Protein AF-A0A3C1NN71-F1 (afdb_monomer_lite)

Structure (mmCIF, N/CA/C/O backbone):
data_AF-A0A3C1NN71-F1
#
_entry.id   AF-A0A3C1NN71-F1
#
loop_
_atom_site.group_PDB
_atom_site.id
_atom_site.type_symbol
_atom_site.label_atom_id
_atom_site.label_alt_id
_atom_site.label_comp_id
_atom_site.label_asym_id
_atom_site.label_entity_id
_atom_site.label_seq_id
_atom_site.pdbx_PDB_ins_code
_atom_site.Cartn_x
_atom_site.Cartn_y
_atom_site.Cartn_z
_atom_site.occupancy
_atom_site.B_iso_or_equiv
_atom_site.auth_seq_id
_atom_site.auth_comp_id
_atom_site.auth_asym_id
_atom_site.auth_atom_id
_atom_site.pdbx_PDB_model_num
ATOM 1 N N . MET A 1 1 ? -11.397 8.190 4.071 1.00 63.44 1 MET A N 1
ATOM 2 C CA . MET A 1 1 ? -11.233 9.211 3.003 1.00 63.44 1 MET A CA 1
ATOM 3 C C . MET A 1 1 ? -9.799 9.729 2.862 1.00 63.44 1 MET A C 1
ATOM 5 O O . MET A 1 1 ? -9.380 9.954 1.731 1.00 63.44 1 MET A O 1
ATOM 9 N N . LEU A 1 2 ? -9.030 9.904 3.948 1.00 83.56 2 LEU A N 1
ATOM 10 C CA . LEU A 1 2 ? -7.602 10.262 3.861 1.00 83.56 2 LEU A CA 1
ATOM 11 C C . LEU A 1 2 ? -6.735 9.122 3.293 1.00 83.56 2 LEU A C 1
ATOM 13 O O . LEU A 1 2 ? -5.687 9.391 2.704 1.00 83.56 2 LEU A O 1
ATOM 17 N N . GLU A 1 3 ? -7.187 7.868 3.397 1.00 85.44 3 GLU A N 1
ATOM 18 C CA . GLU A 1 3 ? -6.476 6.692 2.881 1.00 85.44 3 GLU A CA 1
ATOM 19 C C . GLU A 1 3 ? -6.209 6.789 1.374 1.00 85.44 3 GLU A C 1
ATOM 21 O O . GLU A 1 3 ? -5.145 6.386 0.918 1.00 85.44 3 GLU A O 1
ATOM 26 N N . ILE A 1 4 ? -7.121 7.383 0.595 1.00 88.81 4 ILE A N 1
ATOM 27 C CA . ILE A 1 4 ? -6.946 7.535 -0.859 1.00 88.81 4 ILE A CA 1
ATOM 28 C C . ILE A 1 4 ? -5.788 8.491 -1.173 1.00 88.81 4 ILE A C 1
ATOM 30 O O . ILE A 1 4 ? -4.979 8.211 -2.056 1.00 88.81 4 ILE A O 1
ATOM 34 N N . LEU A 1 5 ? -5.663 9.597 -0.430 1.00 91.69 5 LEU A N 1
ATOM 35 C CA . LEU A 1 5 ? -4.548 10.535 -0.597 1.00 91.69 5 LEU A CA 1
ATOM 36 C C . LEU A 1 5 ? -3.213 9.866 -0.249 1.00 91.69 5 LEU A C 1
ATOM 38 O O . LEU A 1 5 ? -2.240 10.005 -0.996 1.00 91.69 5 LEU A O 1
ATOM 42 N N . ALA A 1 6 ? -3.182 9.092 0.841 1.00 91.75 6 ALA A N 1
ATOM 43 C CA . ALA A 1 6 ? -2.014 8.301 1.217 1.00 91.75 6 ALA A CA 1
ATOM 44 C C . ALA A 1 6 ? -1.664 7.277 0.126 1.00 91.75 6 ALA A C 1
ATOM 46 O O . ALA A 1 6 ? -0.515 7.216 -0.314 1.00 91.75 6 ALA A O 1
ATOM 47 N N . LEU A 1 7 ? -2.652 6.537 -0.382 1.00 91.88 7 LEU A N 1
ATOM 48 C CA . LEU A 1 7 ? -2.478 5.559 -1.453 1.00 91.88 7 LEU A CA 1
ATOM 49 C C . LEU A 1 7 ? -1.906 6.180 -2.723 1.00 91.88 7 LEU A C 1
ATOM 51 O O . LEU A 1 7 ? -0.987 5.601 -3.299 1.00 91.88 7 LEU A O 1
ATOM 55 N N . ILE A 1 8 ? -2.382 7.352 -3.148 1.00 93.94 8 ILE A N 1
ATOM 56 C CA . ILE A 1 8 ? -1.846 8.043 -4.332 1.00 93.94 8 ILE A CA 1
ATOM 57 C C . ILE A 1 8 ? -0.349 8.327 -4.149 1.00 93.94 8 ILE A C 1
ATOM 59 O O . ILE A 1 8 ? 0.457 8.011 -5.030 1.00 93.94 8 ILE A O 1
ATOM 63 N N . PHE A 1 9 ? 0.041 8.876 -2.996 1.00 95.31 9 PHE A N 1
ATOM 64 C CA . PHE A 1 9 ? 1.438 9.206 -2.713 1.00 95.31 9 PHE A CA 1
ATOM 65 C C . PHE A 1 9 ? 2.327 7.956 -2.613 1.00 95.31 9 PHE A C 1
ATOM 67 O O . PHE A 1 9 ? 3.392 7.886 -3.233 1.00 95.31 9 PHE A O 1
ATOM 74 N N . LEU A 1 10 ? 1.878 6.943 -1.872 1.00 95.12 10 LEU A N 1
ATOM 75 C CA . LEU A 1 10 ? 2.619 5.701 -1.649 1.00 95.12 10 LEU A CA 1
ATOM 76 C C . LEU A 1 10 ? 2.766 4.888 -2.940 1.00 95.12 10 LEU A C 1
ATOM 78 O O . LEU A 1 10 ? 3.858 4.417 -3.261 1.00 95.12 10 LEU A O 1
ATOM 82 N N . THR A 1 11 ? 1.698 4.802 -3.730 1.0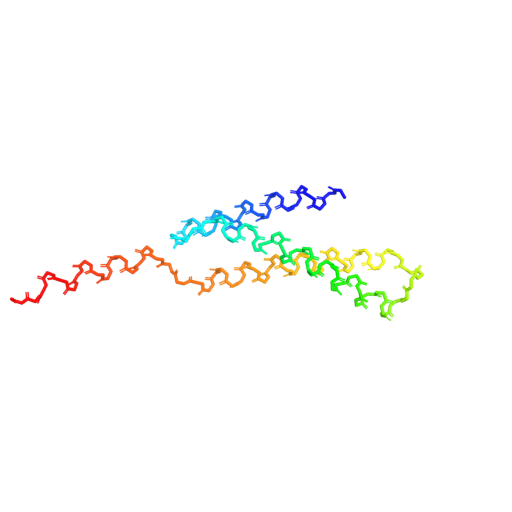0 95.62 11 THR A N 1
ATOM 83 C CA . THR A 1 11 ? 1.696 4.130 -5.035 1.00 95.62 11 THR A CA 1
ATOM 84 C C . THR A 1 11 ? 2.634 4.830 -6.016 1.00 95.62 11 THR A C 1
ATOM 86 O O . THR A 1 11 ? 3.368 4.166 -6.753 1.00 95.62 11 THR A O 1
ATOM 89 N N . LYS A 1 12 ? 2.681 6.172 -6.008 1.00 95.88 12 LYS A N 1
ATOM 90 C CA . LYS A 1 12 ? 3.659 6.930 -6.802 1.00 95.88 12 LYS A CA 1
ATOM 91 C C . LYS A 1 12 ? 5.091 6.569 -6.395 1.00 95.88 12 LYS A C 1
ATOM 93 O O . LYS A 1 12 ? 5.888 6.228 -7.263 1.00 95.88 12 LYS A O 1
ATOM 98 N N . LYS A 1 13 ? 5.381 6.528 -5.091 1.00 96.44 13 LYS A N 1
ATOM 99 C CA . LYS A 1 13 ? 6.710 6.180 -4.561 1.00 96.44 13 LYS A CA 1
ATOM 100 C C . LYS A 1 13 ? 7.160 4.761 -4.937 1.00 96.44 13 LYS A C 1
ATOM 102 O O . LYS A 1 13 ? 8.329 4.573 -5.272 1.00 96.44 13 LYS A O 1
ATOM 107 N N . ILE A 1 14 ? 6.250 3.784 -4.922 1.00 97.12 14 ILE A N 1
ATOM 108 C CA . ILE A 1 14 ? 6.522 2.414 -5.398 1.00 97.12 14 ILE A CA 1
ATOM 109 C C . ILE A 1 14 ? 6.779 2.394 -6.903 1.00 97.12 14 ILE A C 1
ATOM 111 O O . ILE A 1 14 ? 7.729 1.762 -7.357 1.00 97.12 14 ILE A O 1
ATOM 115 N N . GLY A 1 15 ? 5.972 3.120 -7.677 1.00 96.00 15 GLY A N 1
ATOM 116 C CA . GLY A 1 15 ? 6.187 3.263 -9.113 1.00 96.00 15 GLY A CA 1
ATOM 117 C C . GLY A 1 15 ? 7.564 3.831 -9.443 1.00 96.00 15 GLY A C 1
ATOM 118 O O . GLY A 1 15 ? 8.271 3.265 -10.269 1.00 96.00 15 GLY A O 1
ATOM 119 N N . ASP A 1 16 ? 7.967 4.902 -8.762 1.00 96.31 16 ASP A N 1
ATOM 120 C CA . ASP A 1 16 ? 9.276 5.527 -8.963 1.00 96.31 16 ASP A CA 1
ATOM 121 C C . ASP A 1 16 ? 10.419 4.580 -8.565 1.00 96.31 16 ASP A C 1
ATOM 123 O O . ASP A 1 16 ? 11.452 4.542 -9.228 1.00 96.31 16 ASP A O 1
ATOM 127 N N . MET A 1 17 ? 10.235 3.780 -7.508 1.00 94.94 17 MET A N 1
ATOM 128 C CA . MET A 1 17 ? 11.192 2.741 -7.118 1.00 94.94 17 MET A CA 1
ATOM 129 C C . MET A 1 17 ? 11.323 1.659 -8.193 1.00 94.94 17 MET A C 1
ATOM 131 O O . MET A 1 17 ? 12.442 1.328 -8.568 1.00 94.94 17 MET A O 1
ATOM 135 N N . ALA A 1 18 ? 10.211 1.150 -8.725 1.00 94.75 18 ALA A N 1
ATOM 136 C CA . ALA A 1 18 ? 10.232 0.139 -9.779 1.00 94.75 18 ALA A CA 1
ATOM 137 C C . ALA A 1 18 ? 10.907 0.668 -11.053 1.00 94.75 18 ALA A C 1
ATOM 139 O O . ALA A 1 18 ? 11.767 -0.011 -11.611 1.00 94.75 18 ALA A O 1
ATOM 140 N N . SER A 1 19 ? 10.592 1.905 -11.455 1.00 94.31 19 SER A N 1
ATOM 141 C CA . SER A 1 19 ? 11.224 2.557 -12.608 1.00 94.31 19 SER A CA 1
ATOM 142 C C . SER A 1 19 ? 12.737 2.704 -12.436 1.00 94.31 19 SER A C 1
ATOM 144 O O . SER A 1 19 ? 13.474 2.415 -13.374 1.00 94.31 19 SER A O 1
ATOM 146 N N . ARG A 1 20 ? 13.215 3.101 -11.244 1.00 91.75 20 ARG A N 1
ATOM 147 C CA . ARG A 1 20 ? 14.659 3.204 -10.955 1.00 91.75 20 ARG A CA 1
ATOM 148 C C . ARG A 1 20 ? 15.390 1.866 -11.073 1.00 91.75 20 ARG A C 1
ATOM 150 O O . ARG A 1 20 ? 16.550 1.864 -11.449 1.00 91.75 20 ARG A O 1
ATOM 157 N N . LYS A 1 21 ? 14.709 0.750 -10.802 1.00 89.62 21 LYS A N 1
ATOM 158 C CA . LYS A 1 21 ? 15.258 -0.609 -10.945 1.00 89.62 21 LYS A CA 1
ATOM 159 C C . LYS A 1 21 ? 15.147 -1.178 -12.371 1.00 89.62 21 LYS A C 1
ATOM 161 O O . LYS A 1 21 ? 15.482 -2.337 -12.601 1.00 89.62 21 LYS A O 1
ATOM 166 N N . GLY A 1 22 ? 14.609 -0.416 -13.331 1.00 89.50 22 GLY A N 1
ATOM 167 C CA . GLY A 1 22 ? 14.333 -0.903 -14.691 1.00 89.50 22 GLY A CA 1
ATOM 168 C C . GLY A 1 22 ? 13.139 -1.868 -14.784 1.00 89.50 22 GLY A C 1
ATOM 169 O O . GLY A 1 22 ? 12.976 -2.586 -15.773 1.00 89.50 22 GLY A O 1
ATOM 170 N N . ILE A 1 23 ? 12.283 -1.910 -13.758 1.00 92.25 23 ILE A N 1
ATOM 171 C CA . ILE A 1 23 ? 11.106 -2.782 -13.693 1.00 92.25 23 ILE A CA 1
ATOM 172 C C . ILE A 1 23 ? 9.864 -1.984 -14.105 1.00 92.25 23 ILE A C 1
ATOM 174 O O . ILE A 1 23 ? 9.700 -0.818 -13.748 1.00 92.25 23 ILE A O 1
ATOM 178 N N . LYS A 1 24 ? 8.939 -2.616 -14.842 1.00 92.56 24 LYS A N 1
ATOM 179 C CA . LYS A 1 24 ? 7.680 -1.969 -15.247 1.00 92.56 24 LYS A CA 1
ATOM 180 C C . LYS A 1 24 ? 6.915 -1.498 -13.998 1.00 92.56 24 LYS A C 1
ATOM 182 O O . LYS A 1 24 ? 6.560 -2.338 -13.176 1.00 92.56 24 LYS A O 1
ATOM 187 N N . PRO A 1 25 ? 6.597 -0.199 -13.855 1.00 94.56 25 PRO A N 1
ATOM 188 C CA . PRO A 1 25 ? 6.007 0.326 -12.624 1.00 94.56 25 PRO A CA 1
ATOM 189 C C . PRO A 1 25 ? 4.517 -0.002 -12.466 1.00 94.56 25 PRO A C 1
ATOM 191 O O . PRO A 1 25 ? 4.020 -0.068 -11.346 1.00 94.56 25 PRO A O 1
ATOM 194 N N . MET A 1 26 ? 3.782 -0.211 -13.564 1.00 93.81 26 MET A N 1
ATOM 195 C CA . MET A 1 26 ? 2.322 -0.371 -13.523 1.00 93.81 26 MET A CA 1
ATOM 196 C C . MET A 1 26 ? 1.848 -1.583 -12.693 1.00 93.81 26 MET A C 1
ATOM 198 O O . MET A 1 26 ? 0.982 -1.389 -11.838 1.00 93.81 26 MET A O 1
ATOM 202 N N . PRO A 1 27 ? 2.420 -2.798 -12.844 1.00 95.50 27 PRO A N 1
ATOM 203 C CA . PRO A 1 27 ? 2.041 -3.941 -12.012 1.00 95.50 27 PRO A CA 1
ATOM 204 C C . PRO A 1 27 ? 2.279 -3.695 -10.518 1.00 95.50 27 PRO A C 1
ATOM 206 O O . PRO A 1 27 ? 1.433 -4.033 -9.699 1.00 95.50 27 PRO A O 1
ATOM 209 N N . TRP A 1 28 ? 3.385 -3.038 -10.160 1.00 96.56 28 TRP A N 1
ATOM 210 C CA . TRP A 1 28 ? 3.727 -2.736 -8.766 1.00 96.56 28 TRP A CA 1
ATOM 211 C C . TRP A 1 28 ? 2.800 -1.704 -8.135 1.00 96.56 28 TRP A C 1
ATOM 213 O O . TRP A 1 28 ? 2.459 -1.811 -6.955 1.00 96.56 28 TRP A O 1
ATOM 223 N N . LYS A 1 29 ? 2.335 -0.734 -8.927 1.00 96.00 29 LYS A N 1
ATOM 224 C CA . LYS A 1 29 ? 1.315 0.219 -8.487 1.00 96.00 29 LYS A CA 1
ATOM 225 C C . LYS A 1 29 ? 0.002 -0.491 -8.152 1.00 96.00 29 LYS A C 1
ATOM 227 O O . LYS A 1 29 ? -0.535 -0.292 -7.068 1.00 96.00 29 LYS A O 1
ATOM 232 N N . ILE A 1 30 ? -0.471 -1.364 -9.045 1.00 95.94 30 ILE A N 1
ATOM 233 C CA . ILE A 1 30 ? -1.695 -2.154 -8.826 1.00 95.94 30 ILE A CA 1
ATOM 234 C C . ILE A 1 30 ? -1.523 -3.077 -7.617 1.00 95.94 30 ILE A C 1
ATOM 236 O O . ILE A 1 30 ? -2.392 -3.119 -6.749 1.00 95.94 30 ILE A O 1
ATOM 240 N N . PHE A 1 31 ? -0.384 -3.763 -7.517 1.00 96.38 31 PHE A N 1
ATOM 241 C CA . PHE A 1 31 ? -0.096 -4.660 -6.403 1.00 96.38 31 PHE A CA 1
ATOM 242 C C . PHE A 1 31 ? -0.092 -3.929 -5.056 1.00 96.38 31 PHE A C 1
ATOM 244 O O . PHE A 1 31 ? -0.616 -4.458 -4.085 1.00 96.38 31 PHE A O 1
ATOM 251 N N . THR A 1 32 ? 0.402 -2.688 -5.005 1.00 96.88 32 THR A N 1
ATOM 252 C CA . THR A 1 32 ? 0.341 -1.851 -3.793 1.00 96.88 32 THR A CA 1
ATOM 253 C C . THR A 1 32 ? -1.096 -1.563 -3.370 1.00 96.88 32 THR A C 1
ATOM 255 O O . THR A 1 32 ? -1.416 -1.691 -2.193 1.00 96.88 32 THR A O 1
ATOM 258 N N . ILE A 1 33 ? -1.972 -1.209 -4.316 1.00 96.12 33 ILE A N 1
ATOM 259 C CA . ILE A 1 33 ? -3.389 -0.928 -4.031 1.00 96.12 33 ILE A CA 1
ATOM 260 C C . ILE A 1 33 ? -4.094 -2.195 -3.530 1.00 96.12 33 ILE A C 1
ATOM 262 O O . ILE A 1 33 ? -4.802 -2.152 -2.526 1.00 96.12 33 ILE A O 1
ATOM 266 N N . VAL A 1 34 ? -3.865 -3.332 -4.194 1.00 96.62 34 VAL A N 1
ATOM 267 C CA . VAL A 1 34 ? -4.434 -4.626 -3.788 1.00 96.62 34 VAL A CA 1
ATOM 268 C C . VAL A 1 34 ? -3.931 -5.033 -2.402 1.00 96.62 34 VAL A C 1
ATOM 270 O O . VAL A 1 34 ? -4.734 -5.416 -1.556 1.00 96.62 34 VAL A O 1
ATOM 273 N N . ALA A 1 35 ? -2.626 -4.914 -2.145 1.00 96.38 35 ALA A N 1
ATOM 274 C CA . ALA A 1 35 ? -2.034 -5.234 -0.851 1.00 96.38 35 ALA A CA 1
ATOM 275 C C . ALA A 1 35 ? -2.569 -4.328 0.263 1.00 96.38 35 ALA A C 1
ATOM 277 O O . ALA A 1 35 ? -2.861 -4.824 1.346 1.00 96.38 35 ALA A O 1
ATOM 278 N N . TRP A 1 36 ? -2.741 -3.030 -0.001 1.00 96.56 36 TRP A N 1
ATOM 279 C CA . TRP A 1 36 ? -3.324 -2.094 0.960 1.00 96.56 36 TRP A CA 1
ATOM 280 C C . TRP A 1 36 ? -4.718 -2.540 1.392 1.00 96.56 36 TRP A C 1
ATOM 282 O O . TRP A 1 36 ? -4.952 -2.744 2.578 1.00 96.56 36 TRP A O 1
ATOM 292 N N . ILE A 1 37 ? -5.611 -2.759 0.422 1.00 95.06 37 ILE A N 1
ATOM 293 C CA . ILE A 1 37 ? -6.995 -3.167 0.684 1.00 95.06 37 ILE A CA 1
ATOM 294 C C . ILE A 1 37 ? -7.018 -4.524 1.400 1.00 95.06 37 ILE A C 1
ATOM 296 O O . ILE A 1 37 ? -7.694 -4.679 2.412 1.00 95.06 37 ILE A O 1
ATOM 300 N N . ALA A 1 38 ? -6.248 -5.506 0.922 1.00 96.56 38 ALA A N 1
ATOM 301 C CA . ALA A 1 38 ? -6.207 -6.834 1.529 1.00 96.56 38 ALA A CA 1
ATOM 302 C C . ALA A 1 38 ? -5.751 -6.786 2.997 1.00 96.56 38 ALA A C 1
ATOM 304 O O . ALA A 1 38 ? -6.383 -7.392 3.862 1.00 96.56 38 ALA A O 1
ATOM 305 N N . PHE A 1 39 ? -4.682 -6.047 3.295 1.00 97.12 39 PHE A N 1
ATOM 306 C CA . PHE A 1 39 ? -4.171 -5.930 4.659 1.00 97.12 39 PHE A CA 1
ATOM 307 C C . PHE A 1 39 ? -5.064 -5.080 5.564 1.00 97.12 39 PHE A C 1
ATOM 309 O O . PHE A 1 39 ? -5.146 -5.366 6.756 1.00 97.12 39 PHE A O 1
ATOM 316 N N . GLU A 1 40 ? -5.752 -4.076 5.025 1.00 95.19 40 GLU A N 1
ATOM 317 C CA . GLU A 1 40 ? -6.766 -3.321 5.762 1.00 95.19 40 GLU A CA 1
ATOM 318 C C . GLU A 1 40 ? -7.885 -4.248 6.246 1.00 95.19 40 GLU A C 1
ATOM 320 O O . GLU A 1 40 ? -8.176 -4.297 7.441 1.00 95.19 40 GLU A O 1
ATOM 325 N N . PHE A 1 41 ? -8.448 -5.058 5.342 1.00 95.69 41 PHE A N 1
ATOM 326 C CA . PHE A 1 41 ? -9.486 -6.031 5.684 1.00 95.69 41 PHE A CA 1
ATOM 327 C C . PHE A 1 41 ? -8.996 -7.079 6.686 1.00 95.69 41 PHE A C 1
ATOM 329 O O . PHE A 1 41 ? -9.700 -7.370 7.654 1.00 95.69 41 PHE A O 1
ATOM 336 N N . LEU A 1 42 ? -7.789 -7.621 6.495 1.00 96.75 42 LEU A N 1
ATOM 337 C CA . LEU A 1 42 ? -7.200 -8.576 7.439 1.00 96.75 42 LEU A CA 1
ATOM 338 C C . LEU A 1 42 ? -6.980 -7.949 8.822 1.00 96.75 42 LEU A C 1
ATOM 340 O O . LEU A 1 42 ? -7.287 -8.583 9.831 1.00 96.75 42 LEU A O 1
ATOM 344 N N . GLY A 1 43 ? -6.499 -6.706 8.874 1.00 96.12 43 GLY 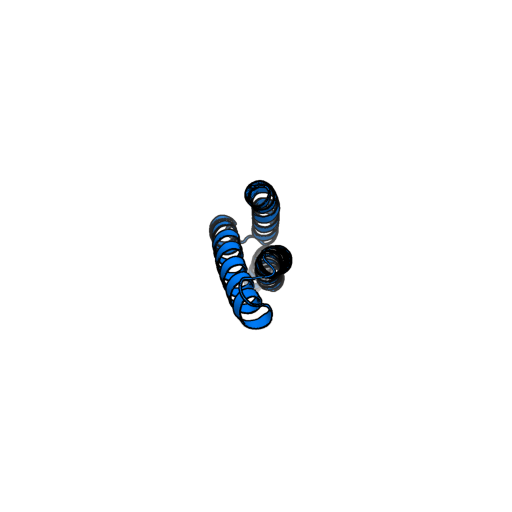A N 1
ATOM 345 C CA . GLY A 1 43 ? -6.289 -5.967 10.116 1.00 96.12 43 GLY A CA 1
ATOM 346 C C . GLY A 1 43 ? -7.591 -5.682 10.855 1.00 96.12 43 GLY A C 1
ATOM 347 O O . GLY A 1 43 ? -7.680 -5.933 12.055 1.00 96.12 43 GLY A O 1
ATOM 348 N N . ILE A 1 44 ? -8.623 -5.228 10.138 1.00 95.56 44 ILE A N 1
ATOM 349 C CA . ILE A 1 44 ? -9.963 -5.002 10.699 1.00 95.56 44 ILE A CA 1
ATOM 350 C C . ILE A 1 44 ? -10.548 -6.312 11.231 1.00 95.56 44 ILE A C 1
ATOM 352 O O . ILE A 1 44 ? -11.057 -6.339 12.350 1.00 95.56 44 ILE A O 1
ATOM 356 N N . MET A 1 45 ? -10.450 -7.403 10.466 1.00 95.62 45 MET A N 1
ATOM 357 C CA . MET A 1 45 ? -10.954 -8.714 10.880 1.00 95.62 45 MET A CA 1
ATOM 358 C C . MET A 1 45 ? -10.245 -9.208 12.146 1.00 95.62 45 MET A C 1
ATOM 360 O 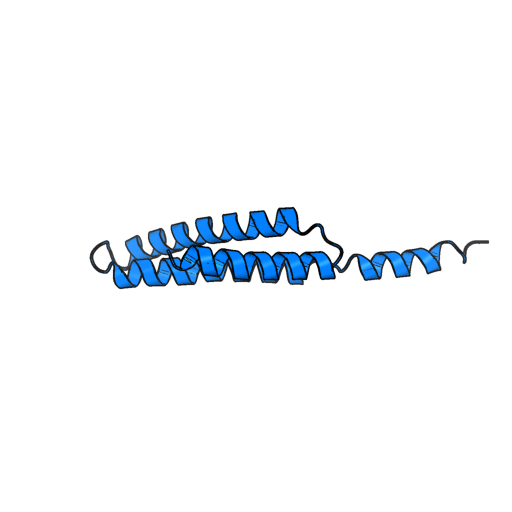O . MET A 1 45 ? -10.904 -9.616 13.101 1.00 95.62 45 MET A O 1
ATOM 364 N N . LEU A 1 46 ? -8.912 -9.122 12.186 1.00 95.81 46 LEU A N 1
ATOM 365 C CA . LEU A 1 46 ? -8.123 -9.511 13.352 1.00 95.81 46 LEU A CA 1
ATOM 366 C C . LEU A 1 46 ? -8.472 -8.652 14.576 1.00 95.81 46 LEU A C 1
ATOM 368 O O . LEU A 1 46 ? -8.683 -9.181 15.666 1.00 95.81 46 LEU A O 1
ATOM 372 N N . ALA A 1 47 ? -8.595 -7.338 14.394 1.00 95.50 47 ALA A N 1
ATOM 373 C CA . ALA A 1 47 ? -8.949 -6.425 15.472 1.00 95.50 47 ALA A CA 1
ATOM 374 C C . ALA A 1 47 ? -10.370 -6.660 15.999 1.00 95.50 47 ALA A C 1
ATOM 376 O O . ALA A 1 47 ? -10.576 -6.632 17.210 1.00 95.50 47 ALA A O 1
ATOM 377 N N . ALA A 1 48 ? -11.337 -6.938 15.123 1.00 94.75 48 ALA A N 1
ATOM 378 C CA . ALA A 1 48 ? -12.703 -7.259 15.525 1.00 94.75 48 ALA A CA 1
ATOM 379 C C . ALA A 1 48 ? -12.763 -8.556 16.348 1.00 94.75 48 ALA A C 1
ATOM 381 O O . ALA A 1 48 ? -13.497 -8.619 17.332 1.00 94.75 48 ALA A O 1
ATOM 382 N N . ILE A 1 49 ? -11.950 -9.563 16.004 1.00 95.12 49 ILE A N 1
ATOM 383 C CA . ILE A 1 49 ? -11.831 -10.801 16.791 1.00 95.12 49 ILE A CA 1
ATOM 384 C C . ILE A 1 49 ? -11.204 -10.521 18.167 1.00 95.12 49 ILE A C 1
ATOM 386 O O . ILE A 1 49 ? -11.664 -11.064 19.167 1.00 95.12 49 ILE A O 1
ATOM 390 N N . MET A 1 50 ? -10.173 -9.672 18.234 1.00 93.06 50 MET A N 1
ATOM 391 C CA . MET A 1 50 ? -9.438 -9.400 19.478 1.00 93.06 50 MET A CA 1
ATOM 392 C C . MET A 1 50 ? -10.173 -8.465 20.447 1.00 93.06 50 MET A C 1
ATOM 394 O O . MET A 1 50 ? -10.143 -8.690 21.655 1.00 93.06 50 MET A O 1
ATOM 398 N N . PHE A 1 51 ? -10.798 -7.403 19.938 1.00 91.25 51 PHE A N 1
ATOM 399 C CA . PHE A 1 51 ? -11.389 -6.331 20.750 1.00 91.25 51 PHE A CA 1
ATOM 400 C C . PHE A 1 51 ? -12.924 -6.351 20.759 1.00 91.25 51 PHE A C 1
ATOM 402 O O . PHE A 1 51 ? -13.546 -5.585 21.500 1.00 91.25 51 PHE A O 1
ATOM 409 N N . GLY A 1 52 ? -13.546 -7.209 19.944 1.00 86.81 52 GLY A N 1
ATOM 410 C CA . GLY A 1 52 ? -14.983 -7.18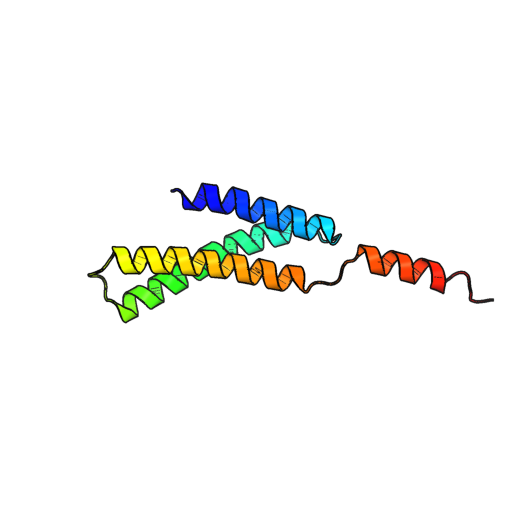0 19.684 1.00 86.81 52 GLY A CA 1
ATOM 411 C C . GLY A 1 52 ? -15.415 -5.906 18.950 1.00 86.81 52 GLY A C 1
ATOM 412 O O . GLY A 1 52 ? -14.641 -4.975 18.749 1.00 86.81 52 GLY A O 1
ATOM 413 N N . ASN A 1 53 ? -16.697 -5.812 18.593 1.00 86.38 53 ASN A N 1
ATOM 414 C CA . ASN A 1 53 ? -17.230 -4.682 17.811 1.00 86.38 53 ASN A CA 1
ATOM 415 C C . ASN A 1 53 ? -17.464 -3.399 18.633 1.0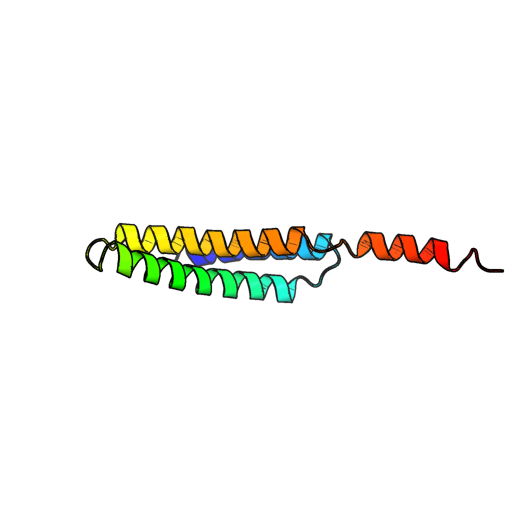0 86.38 53 ASN A C 1
ATOM 417 O O . ASN A 1 53 ? -18.033 -2.433 18.132 1.00 86.38 53 ASN A O 1
ATOM 421 N N . GLN A 1 54 ? -17.068 -3.393 19.906 1.00 89.38 54 GLN A N 1
ATOM 422 C CA . GLN A 1 54 ? -17.373 -2.312 20.846 1.00 89.38 54 GLN A CA 1
ATOM 423 C C . GLN A 1 54 ? -16.341 -1.181 20.774 1.00 89.38 54 GLN A C 1
ATOM 425 O O . GLN A 1 54 ? -16.668 -0.024 21.026 1.00 89.38 54 GLN A O 1
ATOM 430 N N . ASN A 1 55 ? -15.100 -1.499 20.393 1.00 91.94 55 ASN A N 1
ATOM 431 C CA . ASN A 1 55 ? -14.013 -0.531 20.311 1.00 91.94 55 ASN A CA 1
ATOM 432 C C . ASN A 1 55 ? -13.667 -0.202 18.853 1.00 91.94 55 ASN A C 1
ATOM 434 O O . ASN A 1 55 ? -12.611 -0.569 18.337 1.00 91.94 55 ASN A O 1
ATOM 438 N N . LEU A 1 56 ? -14.578 0.511 18.185 1.00 91.31 56 LEU A N 1
ATOM 439 C CA . LEU A 1 56 ? -14.429 0.900 16.777 1.00 91.31 56 LEU A CA 1
ATOM 440 C C . LEU A 1 56 ? -13.131 1.672 16.511 1.00 91.31 56 LEU A C 1
ATOM 442 O O . LEU A 1 56 ? -12.506 1.483 15.471 1.00 91.31 56 LEU A O 1
ATOM 446 N N . PHE A 1 57 ? -12.695 2.502 17.461 1.00 93.06 57 PHE A N 1
ATOM 447 C CA . PHE A 1 57 ? -11.453 3.259 17.333 1.00 93.06 57 PHE A CA 1
ATOM 448 C C . PHE A 1 57 ? -10.227 2.341 17.230 1.00 93.06 57 PHE A C 1
ATOM 450 O O . PHE A 1 57 ? -9.382 2.542 16.353 1.00 93.06 57 PHE A O 1
ATOM 457 N N . ALA A 1 58 ? -10.143 1.310 18.077 1.00 93.25 58 ALA A N 1
ATOM 458 C CA . ALA A 1 58 ? -9.062 0.328 18.015 1.00 93.25 58 ALA A CA 1
ATOM 459 C C . ALA A 1 58 ? -9.086 -0.459 16.694 1.00 93.25 58 ALA A C 1
ATOM 461 O O . ALA A 1 58 ? -8.041 -0.632 16.067 1.00 93.25 58 ALA A O 1
ATOM 462 N N . ILE A 1 59 ? -10.274 -0.869 16.237 1.00 95.06 59 ILE A N 1
ATOM 463 C CA . ILE A 1 59 ? -10.443 -1.628 14.989 1.00 95.06 59 ILE A CA 1
ATOM 464 C C . ILE A 1 59 ? -9.974 -0.818 13.779 1.00 95.06 59 ILE A C 1
ATOM 466 O O . ILE A 1 59 ? -9.166 -1.306 12.990 1.00 95.06 59 ILE A O 1
ATOM 470 N N . ILE A 1 60 ? -10.434 0.430 13.657 1.00 92.94 60 ILE A N 1
ATOM 471 C CA . ILE A 1 60 ? -10.056 1.317 12.548 1.00 92.94 60 ILE A CA 1
ATOM 472 C C . ILE A 1 60 ? -8.548 1.595 12.581 1.00 92.94 60 ILE A C 1
ATOM 474 O O . ILE A 1 60 ? -7.881 1.503 11.552 1.00 92.94 60 ILE A O 1
ATOM 478 N N . SER A 1 61 ? -7.989 1.870 13.764 1.00 94.19 61 SER A N 1
ATOM 479 C CA . SER A 1 61 ? -6.554 2.141 13.919 1.00 94.19 61 SER A CA 1
ATOM 480 C C . SER A 1 61 ? -5.695 0.950 13.483 1.00 94.19 61 SER A C 1
ATOM 482 O O . SER A 1 61 ? -4.729 1.124 12.740 1.00 94.19 61 SER A O 1
ATOM 484 N N . ILE A 1 62 ? -6.058 -0.270 13.894 1.00 95.81 62 ILE A N 1
ATOM 485 C CA . ILE A 1 62 ? -5.343 -1.492 13.498 1.00 95.81 62 ILE A CA 1
ATOM 486 C C . ILE A 1 62 ? -5.518 -1.776 12.006 1.00 95.81 62 ILE A C 1
ATOM 488 O O . ILE A 1 62 ? -4.555 -2.195 11.363 1.00 95.81 62 ILE A O 1
ATOM 492 N N . GLY A 1 63 ? -6.699 -1.516 11.440 1.00 95.31 63 GLY A N 1
ATOM 493 C CA . GLY A 1 63 ? -6.945 -1.612 10.001 1.00 95.31 63 GLY A CA 1
ATOM 494 C C . GLY A 1 63 ? -5.981 -0.741 9.198 1.00 95.31 63 GLY A C 1
ATOM 495 O O . GLY A 1 63 ? -5.255 -1.251 8.345 1.00 95.31 63 GLY A O 1
ATOM 496 N N . ILE A 1 64 ? -5.887 0.546 9.542 1.00 94.44 64 ILE A N 1
ATOM 497 C CA . ILE A 1 64 ? -4.988 1.501 8.875 1.00 94.44 64 ILE A CA 1
ATOM 498 C C . ILE A 1 64 ? -3.515 1.098 9.048 1.00 94.44 64 ILE A C 1
ATOM 500 O O . ILE A 1 64 ? -2.749 1.111 8.081 1.00 94.44 64 ILE A O 1
ATOM 504 N N . LEU A 1 65 ? -3.103 0.713 10.262 1.00 95.88 65 LEU A N 1
ATOM 505 C CA . LEU A 1 65 ? -1.729 0.265 10.524 1.00 95.88 65 LEU A CA 1
ATOM 506 C C . LEU A 1 65 ? -1.379 -0.993 9.724 1.00 95.88 65 LEU A C 1
ATOM 508 O O . LEU A 1 65 ? -0.276 -1.101 9.184 1.00 95.88 65 LEU A O 1
ATOM 512 N N . SER A 1 66 ? -2.326 -1.921 9.609 1.00 96.50 66 SER A N 1
ATOM 513 C CA . SER A 1 66 ? -2.159 -3.151 8.836 1.00 96.50 66 SER A CA 1
ATOM 514 C C . SER A 1 66 ? -2.061 -2.847 7.342 1.00 96.50 66 SER A C 1
ATOM 516 O O . SER A 1 66 ? -1.142 -3.342 6.690 1.00 96.50 66 SER A O 1
ATOM 518 N N . ALA A 1 67 ? -2.916 -1.969 6.808 1.00 96.06 67 ALA A N 1
ATOM 519 C CA . ALA A 1 67 ? -2.865 -1.502 5.420 1.00 96.06 67 ALA A CA 1
ATOM 520 C C . ALA A 1 67 ? -1.501 -0.879 5.069 1.00 96.06 67 ALA A C 1
ATOM 522 O O . ALA A 1 67 ? -0.887 -1.212 4.048 1.00 96.06 67 ALA A O 1
ATOM 523 N N . PHE A 1 68 ? -0.973 -0.041 5.968 1.00 95.94 68 PHE A N 1
ATOM 524 C CA . PHE A 1 68 ? 0.378 0.502 5.846 1.00 95.94 68 PHE A CA 1
ATOM 525 C C . PHE A 1 68 ? 1.451 -0.598 5.883 1.00 95.94 68 PHE A C 1
ATOM 527 O O . PHE A 1 68 ? 2.410 -0.552 5.109 1.00 95.94 68 PHE A O 1
ATOM 534 N N . GLY A 1 69 ? 1.266 -1.627 6.714 1.00 96.50 69 GLY A N 1
ATOM 535 C CA . GLY A 1 69 ? 2.076 -2.847 6.701 1.00 96.50 69 GLY A CA 1
ATOM 536 C C . GLY A 1 69 ? 2.068 -3.560 5.343 1.00 96.50 69 GLY A C 1
ATOM 537 O O . GLY A 1 69 ? 3.128 -3.957 4.861 1.00 96.50 69 GLY A O 1
ATOM 538 N N . GLY A 1 70 ? 0.914 -3.636 4.673 1.00 96.44 70 GLY A N 1
ATOM 539 C CA . GLY A 1 70 ? 0.795 -4.154 3.306 1.00 96.44 70 GLY A CA 1
ATOM 540 C C . GLY A 1 70 ? 1.646 -3.367 2.304 1.00 96.44 70 GLY A C 1
ATOM 541 O O . GLY A 1 70 ? 2.399 -3.956 1.527 1.00 96.44 70 GLY A O 1
ATOM 542 N N . TYR A 1 71 ? 1.625 -2.033 2.374 1.00 96.62 71 TYR A N 1
ATOM 543 C CA . TYR A 1 71 ? 2.528 -1.185 1.583 1.00 96.62 71 TYR A CA 1
ATOM 544 C C . TYR A 1 71 ? 4.012 -1.468 1.881 1.00 96.62 71 TYR A C 1
ATOM 546 O O . TYR A 1 71 ? 4.816 -1.588 0.951 1.00 96.62 71 TYR A O 1
ATOM 554 N N . LEU A 1 72 ? 4.392 -1.589 3.159 1.00 97.00 72 LEU A N 1
ATOM 555 C CA . LEU A 1 72 ? 5.776 -1.881 3.551 1.00 97.00 72 LEU A CA 1
ATOM 556 C C . LEU A 1 72 ? 6.239 -3.247 3.043 1.00 97.00 72 LEU A C 1
ATOM 558 O O . LEU A 1 72 ? 7.383 -3.372 2.608 1.00 97.00 72 LEU A O 1
ATOM 562 N N . LEU A 1 73 ? 5.354 -4.244 3.045 1.00 97.25 73 LEU A N 1
ATOM 563 C CA . LEU A 1 73 ? 5.636 -5.557 2.481 1.00 97.25 73 LEU A CA 1
ATOM 564 C C . LEU A 1 73 ? 5.925 -5.456 0.980 1.00 97.25 73 LEU A C 1
ATOM 566 O O . LEU A 1 73 ? 6.961 -5.940 0.527 1.00 97.25 73 LEU A O 1
ATOM 570 N N . VAL A 1 74 ? 5.063 -4.777 0.214 1.00 97.25 74 VAL A N 1
ATOM 571 C CA . VAL A 1 74 ? 5.283 -4.566 -1.229 1.00 97.25 74 VAL A CA 1
ATOM 572 C C . VAL A 1 74 ? 6.608 -3.854 -1.483 1.00 97.25 74 VAL A C 1
ATOM 574 O O . VAL A 1 74 ? 7.381 -4.281 -2.344 1.00 97.25 74 VAL A O 1
ATOM 577 N N . ARG A 1 75 ? 6.908 -2.811 -0.700 1.00 96.50 75 ARG A N 1
ATOM 578 C CA . ARG A 1 75 ? 8.186 -2.099 -0.773 1.00 96.50 75 ARG A CA 1
ATOM 579 C C . ARG A 1 75 ? 9.367 -3.039 -0.528 1.00 96.50 75 ARG A C 1
ATOM 581 O O . ARG A 1 75 ? 10.300 -3.031 -1.320 1.00 96.50 75 ARG A O 1
ATOM 588 N N . ALA A 1 76 ? 9.321 -3.847 0.528 1.00 96.69 76 ALA A N 1
ATOM 589 C CA . ALA A 1 76 ? 10.400 -4.768 0.875 1.00 96.69 76 ALA A CA 1
ATOM 590 C C . ALA A 1 76 ? 10.614 -5.848 -0.197 1.00 96.69 76 ALA A C 1
ATOM 592 O O . ALA A 1 76 ? 11.752 -6.231 -0.464 1.00 96.69 76 ALA A O 1
ATOM 593 N N . ILE A 1 77 ? 9.541 -6.331 -0.832 1.00 95.75 77 ILE A N 1
ATOM 594 C CA . ILE A 1 77 ? 9.639 -7.285 -1.946 1.00 95.75 77 ILE A CA 1
ATOM 595 C C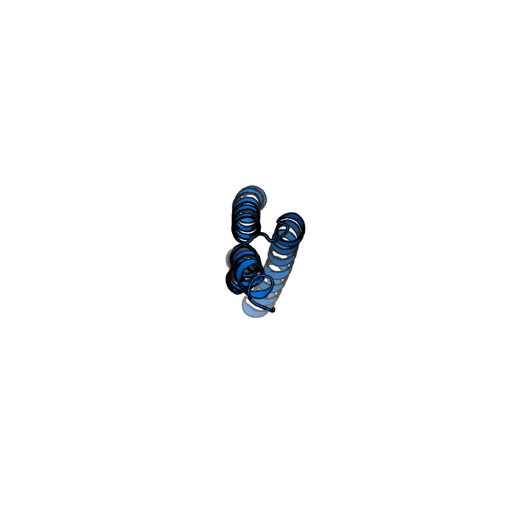 . ILE A 1 77 ? 10.290 -6.614 -3.160 1.00 95.75 77 ILE A C 1
ATOM 597 O O . ILE A 1 77 ? 11.193 -7.197 -3.757 1.00 95.75 77 ILE A O 1
ATOM 601 N N . LEU A 1 78 ? 9.862 -5.399 -3.515 1.00 94.69 78 LEU A N 1
ATOM 602 C CA . LEU A 1 78 ? 10.423 -4.650 -4.642 1.00 94.69 78 LEU A CA 1
ATOM 603 C C . LEU A 1 78 ? 11.897 -4.286 -4.420 1.00 94.69 78 LEU A C 1
ATOM 605 O O . LEU A 1 78 ? 12.697 -4.348 -5.347 1.00 94.69 78 LEU A O 1
ATOM 609 N N . GLU A 1 79 ? 12.268 -3.929 -3.194 1.00 93.62 79 GLU A N 1
ATOM 610 C CA . GLU A 1 79 ? 13.641 -3.578 -2.823 1.00 93.62 79 GLU A CA 1
ATOM 611 C C . GLU A 1 79 ? 14.607 -4.757 -3.012 1.00 93.62 79 GLU A C 1
ATOM 613 O O . GLU A 1 79 ? 15.734 -4.554 -3.457 1.00 93.62 79 GLU A O 1
ATOM 618 N N . LYS A 1 80 ? 14.126 -5.985 -2.781 1.00 93.31 80 LYS A N 1
ATOM 619 C CA . LYS A 1 80 ? 14.869 -7.235 -3.004 1.00 93.31 80 LYS A CA 1
ATOM 620 C C . LYS A 1 80 ? 14.938 -7.685 -4.468 1.00 93.31 80 LYS A C 1
ATOM 622 O O . LYS A 1 80 ? 15.640 -8.651 -4.750 1.00 93.31 80 LYS A O 1
ATOM 627 N N . GLN A 1 81 ? 14.197 -7.060 -5.386 1.00 89.44 81 GLN A N 1
ATOM 628 C CA . GLN A 1 81 ? 14.308 -7.398 -6.808 1.00 89.44 81 GLN A CA 1
ATOM 629 C C . GLN A 1 81 ? 15.656 -6.911 -7.364 1.00 89.44 81 GLN A C 1
ATOM 631 O O . GLN A 1 81 ? 16.069 -5.799 -7.007 1.00 89.44 81 GLN A O 1
ATOM 636 N N . PRO A 1 82 ? 16.314 -7.707 -8.231 1.00 81.50 82 PRO A N 1
ATOM 637 C CA . PRO A 1 82 ? 17.562 -7.313 -8.874 1.00 81.50 82 PRO A CA 1
ATOM 638 C C . PRO A 1 82 ? 17.346 -6.096 -9.774 1.00 81.50 82 PRO A C 1
ATOM 640 O O . PRO A 1 82 ? 16.281 -5.929 -10.383 1.00 81.50 82 PRO A O 1
ATOM 643 N N . ASP A 1 83 ? 18.365 -5.246 -9.844 1.00 81.69 83 ASP A N 1
ATOM 644 C CA . ASP A 1 83 ? 18.355 -4.073 -10.704 1.00 81.69 83 ASP A CA 1
ATOM 645 C C . ASP A 1 83 ? 18.678 -4.521 -12.129 1.00 81.69 83 ASP A C 1
ATOM 647 O O . ASP A 1 83 ? 19.770 -4.998 -12.421 1.00 81.69 83 ASP A O 1
ATOM 651 N N . ARG A 1 84 ? 17.717 -4.370 -13.046 1.00 72.62 84 ARG A N 1
ATOM 652 C CA . ARG A 1 84 ? 17.911 -4.779 -14.451 1.00 72.62 84 ARG A CA 1
ATOM 653 C C . ARG A 1 84 ? 18.950 -3.937 -15.187 1.00 72.62 84 ARG A C 1
ATOM 655 O O . ARG A 1 84 ? 19.413 -4.338 -16.243 1.00 72.62 84 ARG A O 1
ATOM 662 N N . ILE A 1 85 ? 19.279 -2.770 -14.642 1.00 64.38 85 ILE A N 1
ATOM 663 C CA . ILE A 1 85 ? 20.276 -1.861 -15.208 1.00 64.38 85 ILE A CA 1
ATOM 664 C C . ILE A 1 85 ? 21.682 -2.471 -15.104 1.00 64.38 85 ILE A C 1
ATOM 666 O O . ILE A 1 85 ? 22.472 -2.314 -16.029 1.00 64.38 85 ILE A O 1
ATOM 670 N N . ASP A 1 86 ? 21.969 -3.215 -14.034 1.00 60.16 86 ASP A N 1
ATOM 671 C CA . ASP A 1 86 ? 23.289 -3.819 -13.828 1.00 60.16 86 ASP A CA 1
ATOM 672 C C . ASP A 1 86 ? 23.486 -5.070 -14.709 1.00 60.16 86 ASP A C 1
ATOM 674 O O . ASP A 1 86 ? 24.575 -5.296 -15.233 1.00 60.16 86 ASP A O 1
ATOM 678 N N . GLU A 1 87 ? 22.417 -5.834 -14.981 1.00 59.09 87 GLU A N 1
ATOM 679 C CA . GLU A 1 87 ? 22.468 -7.025 -15.851 1.00 59.09 87 GLU A CA 1
ATOM 680 C C . GLU A 1 87 ? 22.813 -6.704 -17.321 1.00 59.09 87 GLU A C 1
ATOM 682 O O . GLU A 1 87 ? 23.438 -7.521 -18.006 1.00 59.09 87 GLU A O 1
ATOM 687 N N . ASP A 1 88 ? 22.418 -5.530 -17.827 1.00 59.12 88 ASP A N 1
ATOM 688 C CA . ASP A 1 88 ? 22.738 -5.117 -19.201 1.00 59.12 88 ASP A CA 1
ATOM 689 C C . ASP A 1 88 ? 24.237 -4.797 -19.366 1.00 59.12 88 ASP A C 1
ATOM 691 O O . ASP A 1 88 ? 24.805 -5.066 -20.426 1.00 59.12 88 ASP A O 1
ATOM 695 N N . ILE A 1 89 ? 24.907 -4.293 -18.322 1.00 61.44 89 ILE A N 1
ATOM 696 C CA . ILE A 1 89 ? 26.350 -3.995 -18.345 1.00 61.44 89 ILE A CA 1
ATOM 697 C C . ILE A 1 89 ? 27.171 -5.293 -18.389 1.00 61.44 89 ILE A C 1
ATOM 699 O O . ILE A 1 89 ? 28.088 -5.413 -19.206 1.00 61.44 89 ILE A O 1
ATOM 703 N N . ASP A 1 90 ? 26.803 -6.295 -17.587 1.00 62.25 90 ASP A N 1
ATOM 704 C CA . ASP A 1 90 ? 27.500 -7.589 -17.546 1.00 62.25 90 ASP A CA 1
ATOM 705 C C . ASP A 1 90 ? 27.411 -8.356 -18.879 1.00 62.25 90 ASP A C 1
ATOM 707 O O . ASP A 1 90 ? 28.324 -9.099 -19.255 1.00 62.25 90 ASP A O 1
ATOM 711 N N . ARG A 1 91 ? 26.336 -8.151 -19.652 1.00 59.81 91 ARG A N 1
ATOM 712 C CA . ARG A 1 91 ? 26.184 -8.769 -20.979 1.00 59.81 91 ARG A CA 1
ATOM 713 C C . ARG A 1 91 ? 27.099 -8.170 -22.041 1.00 59.81 91 ARG A C 1
ATOM 715 O O . ARG A 1 91 ? 27.550 -8.925 -22.906 1.00 59.81 91 ARG A O 1
ATOM 722 N N . ILE A 1 92 ? 27.413 -6.875 -21.969 1.00 62.16 92 ILE A N 1
ATOM 723 C CA . ILE A 1 92 ? 28.277 -6.196 -22.951 1.00 62.16 92 ILE A CA 1
ATOM 724 C C . ILE A 1 92 ? 29.705 -6.766 -22.908 1.00 62.16 92 ILE A C 1
ATOM 726 O O . ILE A 1 92 ? 30.277 -7.054 -23.954 1.00 62.16 92 ILE A O 1
ATOM 730 N N . GLY A 1 93 ? 30.259 -7.038 -21.722 1.00 59.38 93 GLY A N 1
ATOM 731 C CA . GLY A 1 93 ? 31.620 -7.583 -21.592 1.00 59.38 93 GLY A CA 1
ATOM 732 C C . GLY A 1 93 ? 31.783 -9.048 -22.029 1.00 59.38 93 GLY A C 1
ATOM 733 O O . GLY A 1 93 ? 32.898 -9.499 -22.280 1.00 59.38 93 GLY A O 1
ATOM 734 N N . SER A 1 94 ? 30.688 -9.809 -22.122 1.00 60.00 94 SER A N 1
ATOM 735 C CA . SER A 1 94 ? 30.736 -11.263 -22.350 1.00 60.00 94 SER A CA 1
ATOM 736 C C . SER A 1 94 ? 30.780 -11.691 -23.825 1.00 60.00 94 SER A C 1
ATOM 738 O O . SER A 1 94 ? 31.267 -12.786 -24.120 1.00 60.00 94 SER A O 1
ATOM 740 N N . ASN A 1 95 ? 30.298 -10.845 -24.744 1.00 58.91 95 ASN A N 1
ATOM 741 C CA . ASN A 1 95 ? 30.183 -11.175 -26.170 1.00 58.91 95 ASN A CA 1
ATOM 742 C C . ASN A 1 95 ? 31.383 -10.716 -27.017 1.00 58.91 95 ASN A C 1
ATOM 744 O O . ASN A 1 95 ? 31.637 -11.333 -28.045 1.00 58.91 95 ASN A O 1
ATOM 748 N N . ASP A 1 96 ? 32.152 -9.718 -26.570 1.00 60.69 96 ASP A N 1
ATOM 749 C CA . ASP A 1 96 ? 33.295 -9.172 -27.329 1.00 60.69 96 ASP A CA 1
ATOM 750 C C . ASP A 1 96 ? 34.648 -9.851 -27.010 1.00 60.69 96 ASP A C 1
ATOM 752 O O . ASP A 1 96 ? 35.669 -9.520 -27.607 1.00 60.69 96 ASP A O 1
ATOM 756 N N . LEU A 1 97 ? 34.681 -10.812 -26.075 1.00 63.53 97 LEU A N 1
ATOM 757 C CA . LEU A 1 97 ? 35.903 -11.517 -25.639 1.00 63.53 97 LEU A CA 1
ATOM 758 C C . LEU A 1 97 ? 35.966 -12.997 -26.055 1.00 63.53 97 LEU A C 1
ATOM 760 O O . LEU A 1 97 ? 36.860 -13.722 -25.612 1.00 63.53 97 LEU A O 1
ATOM 764 N N . ARG A 1 98 ? 35.032 -13.475 -26.885 1.00 60.78 98 ARG A N 1
ATOM 765 C CA . ARG A 1 98 ? 35.119 -14.818 -27.478 1.00 60.78 98 ARG A CA 1
ATOM 766 C C . ARG A 1 98 ? 35.686 -14.698 -28.902 1.00 60.78 98 ARG A C 1
ATOM 768 O O . ARG A 1 98 ? 35.158 -13.883 -29.652 1.00 60.78 98 ARG A O 1
ATOM 775 N N . PRO A 1 99 ? 36.768 -15.434 -29.227 1.00 61.62 99 PRO A N 1
ATOM 776 C CA . PRO A 1 99 ? 37.484 -15.318 -30.499 1.00 61.62 99 PRO A CA 1
ATOM 777 C C . PRO A 1 99 ? 36.643 -15.739 -31.706 1.00 61.62 99 PRO A C 1
ATOM 779 O O . PRO A 1 99 ? 35.731 -16.582 -31.531 1.00 61.62 99 PRO A O 1
#

pLDDT: mean 88.41, std 12.62, range [58.91, 97.25]

Foldseek 3Di:
DVVVVVLVVLLVVQLVLCVQLVHHSVVLSVQLVVLLVVQLVVQLVVQCVVPNPPCVVSSNVSSNVRSVVSSVVSVVVSVPDHRVVVVVVVVVVPPPPDD

Sequence (99 aa):
MLEILALIFLTKKIGDMASRKGIKPMPWKIFTIVAWIAFEFLGIMLAAIMFGNQNLFAIISIGILSAFGGYLLVRAILEKQPDRIDEDIDRIGSNDLRP

Secondary structure (DSSP, 8-state):
-HHHHHHHHHHHHHHHHHHHTT--HHHHHHHHHHHHHHHHHHHHHHHHHHH-TT-HHHHHHHHHHHHHHHHHHHHHHHHTS--HHHHHHHHHHHHTT--

Radius of gyration: 19.32 Å; chains: 1; bounding box: 55×26×51 Å